Protein AF-A0A848ZFX8-F1 (afdb_monomer_lite)

Foldseek 3Di:
DQDAVVVLVVVLVCLQVVLEQADDDDQDFADCPDPCVVVCVVQVWDDGGQQIDGPHGHSVRVVVSLVCSLVSRLRHFYPSHPCPPVVVVVVVVVVDDPVLVSVLRNLVSQLVVQCVVQNPDPPDDPSNVVSVVVNVVSDD

Sequence (140 aa):
PGETEETFSQTVSLINESGLPYYIPYLFTYSKRALVHEDREKFGLVGTGHTWKQNTMDAVEASRLMTKMIHIIPQSYSDGMSHIEEIYNLLLGKGYDHGEILKLFRRKRELQLAVEELGSERPYHPKVKEILVKMASLIK

Radius of gyration: 18.49 Å; chains: 1; bounding box: 50×34×47 Å

Structure (mmCIF, N/CA/C/O backbone):
data_AF-A0A848ZFX8-F1
#
_entry.id   AF-A0A848ZFX8-F1
#
loop_
_atom_site.group_PDB
_atom_site.id
_atom_site.type_symbol
_atom_site.label_atom_id
_atom_site.label_alt_id
_atom_site.label_comp_id
_atom_site.label_asym_id
_atom_site.label_entity_id
_atom_site.label_seq_id
_atom_site.pdbx_PDB_ins_code
_atom_site.Cartn_x
_atom_site.Cartn_y
_atom_site.Cartn_z
_atom_site.occupancy
_atom_site.B_iso_or_equiv
_atom_site.auth_seq_id
_atom_site.auth_comp_id
_atom_site.auth_asym_id
_atom_site.auth_atom_id
_atom_site.pdbx_PDB_model_num
ATOM 1 N N . PRO A 1 1 ? -15.411 -2.725 13.404 1.00 76.56 1 PRO A N 1
ATOM 2 C CA . PRO A 1 1 ? -14.997 -2.323 14.766 1.00 76.56 1 PRO A CA 1
ATOM 3 C C . PRO A 1 1 ? -14.253 -3.455 15.465 1.00 76.56 1 PRO A C 1
ATOM 5 O O . PRO A 1 1 ? -14.577 -4.603 15.188 1.00 76.56 1 PRO A O 1
ATOM 8 N N . GLY A 1 2 ? -13.291 -3.143 16.330 1.00 83.25 2 GLY A N 1
ATOM 9 C CA . GLY A 1 2 ? -12.458 -4.128 17.025 1.00 83.25 2 GLY A CA 1
ATOM 10 C C . GLY A 1 2 ? -11.062 -4.343 16.434 1.00 83.25 2 GLY A C 1
ATOM 11 O O . GLY A 1 2 ? -10.338 -5.175 16.958 1.00 83.25 2 GLY A O 1
ATOM 12 N N . GLU A 1 3 ? -10.674 -3.603 15.389 1.00 86.56 3 GLU A N 1
ATOM 13 C CA . GLU A 1 3 ? -9.307 -3.622 14.837 1.00 86.56 3 GLU A CA 1
ATOM 14 C C . GLU A 1 3 ? -8.263 -3.335 15.929 1.00 86.56 3 GLU A C 1
ATOM 16 O O . GLU A 1 3 ? -8.443 -2.399 16.717 1.00 86.56 3 GLU A O 1
ATOM 21 N N . THR A 1 4 ? -7.187 -4.119 15.960 1.00 92.06 4 THR A N 1
ATOM 22 C CA . THR A 1 4 ? -6.030 -3.995 16.857 1.00 92.06 4 THR A CA 1
ATOM 23 C C . THR A 1 4 ? -4.725 -4.032 16.046 1.00 92.06 4 THR A C 1
ATOM 25 O O . THR A 1 4 ? -4.725 -4.330 14.853 1.00 92.06 4 THR A O 1
ATOM 28 N N . GLU A 1 5 ? -3.577 -3.766 16.680 1.00 92.56 5 GLU A N 1
ATOM 29 C CA . GLU A 1 5 ? -2.267 -4.014 16.044 1.00 92.56 5 GLU A CA 1
ATOM 30 C C . GLU A 1 5 ? -2.065 -5.497 15.672 1.00 92.56 5 GLU A C 1
ATOM 32 O O . GLU A 1 5 ? -1.386 -5.809 14.690 1.00 92.56 5 GLU A O 1
ATOM 37 N N . GLU A 1 6 ? -2.672 -6.417 16.427 1.00 95.19 6 GLU A N 1
ATOM 38 C CA . GLU A 1 6 ? -2.613 -7.852 16.147 1.00 95.19 6 GLU A CA 1
ATOM 39 C C . GLU A 1 6 ? -3.378 -8.199 14.864 1.00 95.19 6 GLU A C 1
ATOM 41 O O . GLU A 1 6 ? -2.816 -8.843 13.979 1.00 95.19 6 GLU A O 1
ATOM 46 N N . THR A 1 7 ? -4.620 -7.726 14.706 1.00 93.38 7 THR A N 1
ATOM 47 C CA . THR A 1 7 ? -5.415 -7.982 13.489 1.00 93.38 7 THR A CA 1
ATOM 48 C C . THR A 1 7 ? -4.812 -7.296 12.260 1.00 93.38 7 THR A C 1
ATOM 50 O O . THR A 1 7 ? -4.801 -7.868 11.165 1.00 93.38 7 THR A O 1
ATOM 53 N N . PHE A 1 8 ? -4.193 -6.126 12.445 1.00 94.25 8 PHE A N 1
ATOM 54 C CA . PHE A 1 8 ? -3.387 -5.491 11.406 1.00 94.25 8 PHE A CA 1
ATOM 55 C C . PHE A 1 8 ? -2.209 -6.387 10.984 1.00 94.25 8 PHE A C 1
ATOM 57 O O . PHE A 1 8 ? -1.982 -6.609 9.793 1.00 94.25 8 PHE A O 1
ATOM 64 N N . SER A 1 9 ? -1.487 -6.964 11.948 1.00 95.62 9 SER A N 1
ATOM 65 C CA . SER A 1 9 ? -0.355 -7.864 11.681 1.00 95.62 9 SER A CA 1
ATOM 66 C C . SER A 1 9 ? -0.791 -9.165 10.995 1.00 95.62 9 SER A C 1
ATOM 68 O O . SER A 1 9 ? -0.095 -9.659 10.104 1.00 95.62 9 SER A O 1
ATOM 70 N N . GLN A 1 10 ? -1.966 -9.695 11.342 1.00 96.06 10 GLN A N 1
ATOM 71 C CA . GLN A 1 10 ? -2.579 -10.831 10.646 1.00 96.06 10 GLN A CA 1
ATOM 72 C C . GLN A 1 10 ? -2.886 -10.487 9.181 1.00 96.06 10 GLN A C 1
ATOM 74 O O . GLN A 1 10 ? -2.589 -11.279 8.291 1.00 96.06 10 GLN A O 1
ATOM 79 N N . THR A 1 11 ? -3.396 -9.281 8.909 1.00 94.75 11 THR A N 1
ATOM 80 C CA . THR A 1 11 ? -3.649 -8.801 7.539 1.00 94.75 11 THR A CA 1
ATOM 81 C C . THR A 1 11 ? -2.355 -8.692 6.728 1.00 94.75 11 THR A C 1
ATOM 83 O O . THR A 1 11 ? -2.297 -9.133 5.582 1.00 94.75 11 THR A O 1
ATOM 86 N N . VAL A 1 12 ? -1.289 -8.149 7.320 1.00 96.12 12 VAL A N 1
ATOM 87 C CA . VAL A 1 12 ? 0.040 -8.087 6.685 1.00 96.12 12 VAL A CA 1
ATOM 88 C C . VAL A 1 12 ? 0.566 -9.489 6.370 1.00 96.12 12 VAL A C 1
ATOM 90 O O . VAL A 1 12 ? 1.088 -9.716 5.277 1.00 96.12 12 VAL A O 1
ATOM 93 N N . SER A 1 13 ? 0.404 -10.428 7.305 1.00 97.38 13 SER A N 1
ATOM 94 C CA . SER A 1 13 ? 0.827 -11.823 7.130 1.00 97.38 13 SER A CA 1
ATOM 95 C C . SER A 1 13 ? 0.061 -12.483 5.986 1.00 97.38 13 SER A C 1
ATOM 97 O O . SER A 1 13 ? 0.686 -13.014 5.075 1.00 97.38 13 SER A O 1
ATOM 99 N N . LEU A 1 14 ? -1.266 -12.322 5.946 1.00 96.56 14 LEU A N 1
ATOM 100 C CA . LEU A 1 14 ? -2.113 -12.813 4.858 1.00 96.56 14 LEU A CA 1
ATOM 101 C C . LEU A 1 14 ? -1.651 -12.299 3.489 1.00 96.56 14 LEU A C 1
ATOM 103 O O . LEU A 1 14 ? -1.561 -13.074 2.539 1.00 96.56 14 LEU A O 1
ATOM 107 N N . ILE A 1 15 ? -1.343 -11.004 3.371 1.00 96.19 15 ILE A N 1
ATOM 108 C CA . ILE A 1 15 ? -0.880 -10.429 2.101 1.00 96.19 15 ILE A CA 1
ATOM 109 C C . ILE A 1 15 ? 0.451 -11.063 1.686 1.00 96.19 15 ILE A C 1
ATOM 111 O O . ILE A 1 15 ? 0.575 -11.525 0.551 1.00 96.19 15 ILE A O 1
ATOM 115 N N . ASN A 1 16 ? 1.419 -11.139 2.601 1.00 96.44 16 ASN A N 1
ATOM 116 C CA . ASN A 1 16 ? 2.730 -11.726 2.323 1.00 96.44 16 ASN A CA 1
ATOM 117 C C . ASN A 1 16 ? 2.644 -13.219 1.960 1.00 96.44 16 ASN A C 1
ATOM 119 O O . ASN A 1 16 ? 3.333 -13.666 1.044 1.00 96.44 16 ASN A O 1
ATOM 123 N N . GLU A 1 17 ? 1.791 -13.981 2.643 1.00 97.69 17 GLU A N 1
ATOM 124 C CA . GLU A 1 17 ? 1.593 -15.416 2.411 1.00 97.69 17 GLU A CA 1
ATOM 125 C C . GLU A 1 17 ? 0.807 -15.706 1.127 1.00 97.69 17 GLU A C 1
ATOM 127 O O . GLU A 1 17 ? 1.018 -16.744 0.502 1.00 97.69 17 GLU A O 1
ATOM 132 N N . SER A 1 18 ? -0.067 -14.789 0.695 1.00 96.69 18 SER A N 1
ATOM 133 C CA . SER A 1 18 ? -0.906 -14.983 -0.495 1.00 96.69 18 SER A CA 1
ATOM 134 C C . SER A 1 18 ? -0.113 -15.127 -1.798 1.00 96.69 18 SER A C 1
ATOM 136 O O . SER A 1 18 ? -0.613 -15.705 -2.763 1.00 96.69 18 SER A O 1
ATOM 138 N N . GLY A 1 19 ? 1.093 -14.552 -1.864 1.00 93.00 19 GLY A N 1
ATOM 139 C CA . GLY A 1 19 ? 1.884 -14.464 -3.094 1.00 93.00 19 GLY A CA 1
ATOM 140 C C . GLY A 1 19 ? 1.252 -13.596 -4.191 1.00 93.00 19 GLY A C 1
ATOM 141 O O . GLY A 1 19 ? 1.752 -13.579 -5.317 1.00 93.00 19 GLY A O 1
ATOM 142 N N . LEU A 1 20 ? 0.165 -12.872 -3.894 1.00 93.75 20 LEU A N 1
ATOM 143 C CA . LEU A 1 20 ? -0.486 -11.995 -4.859 1.00 93.75 20 LEU A CA 1
ATOM 144 C C . LEU A 1 20 ? 0.396 -10.769 -5.143 1.00 93.75 20 LEU A C 1
ATOM 146 O O . LEU A 1 20 ? 0.929 -10.158 -4.215 1.00 93.75 20 LEU A O 1
ATOM 150 N N . PRO A 1 21 ? 0.531 -10.354 -6.414 1.00 93.06 21 PRO A N 1
ATOM 151 C CA . PRO A 1 21 ? 1.407 -9.244 -6.786 1.00 93.06 21 PRO A CA 1
ATOM 152 C C . PRO A 1 21 ? 0.876 -7.885 -6.326 1.00 93.06 21 PRO A C 1
ATOM 154 O O . PRO A 1 21 ? 1.649 -6.935 -6.219 1.00 93.06 21 PRO A O 1
ATOM 157 N N . TYR A 1 22 ? -0.426 -7.776 -6.056 1.00 93.19 22 TYR A N 1
ATOM 158 C CA . TYR A 1 22 ? -1.097 -6.512 -5.783 1.00 93.19 22 TYR A CA 1
ATOM 159 C C . TYR A 1 22 ? -2.036 -6.612 -4.584 1.00 93.19 22 TYR A C 1
ATOM 161 O O . TYR A 1 22 ? -2.651 -7.653 -4.362 1.00 93.19 22 TYR A O 1
ATOM 169 N N . TYR A 1 23 ? -2.166 -5.517 -3.835 1.00 92.25 23 TYR A N 1
ATOM 170 C CA . TYR A 1 23 ? -3.131 -5.392 -2.742 1.00 92.25 23 TYR A CA 1
ATOM 171 C C . TYR A 1 23 ? -3.686 -3.965 -2.649 1.00 92.25 23 TYR A C 1
ATOM 173 O O . TYR A 1 23 ? -3.019 -2.992 -3.014 1.00 92.25 23 TYR A O 1
ATOM 181 N N . ILE A 1 24 ? -4.905 -3.844 -2.118 1.00 90.12 24 ILE A N 1
ATOM 182 C CA . ILE A 1 24 ? -5.560 -2.565 -1.830 1.00 90.12 24 ILE A CA 1
ATOM 183 C C . ILE A 1 24 ? -5.968 -2.574 -0.357 1.00 90.12 24 ILE A C 1
ATOM 185 O O . ILE A 1 24 ? -6.877 -3.321 0.014 1.00 90.12 24 ILE A O 1
ATOM 189 N N . PRO A 1 25 ? -5.306 -1.793 0.508 1.00 87.75 25 PRO A N 1
ATOM 190 C CA . PRO A 1 25 ? -5.751 -1.660 1.881 1.00 87.75 25 PRO A CA 1
ATOM 191 C C . PRO A 1 25 ? -6.905 -0.651 1.946 1.00 87.75 25 PRO A C 1
ATOM 193 O O . PRO A 1 25 ? -6.778 0.485 1.489 1.00 87.75 25 PRO A O 1
ATOM 196 N N . TYR A 1 26 ? -8.027 -1.045 2.545 1.00 86.81 26 TYR A N 1
ATOM 197 C CA . TYR A 1 26 ? -9.148 -0.141 2.796 1.00 86.81 26 TYR A CA 1
ATOM 198 C C . TYR A 1 26 ? -9.139 0.303 4.251 1.00 86.81 26 TYR A C 1
ATOM 200 O O . TYR A 1 26 ? -9.363 -0.500 5.158 1.00 86.81 26 TYR A O 1
ATOM 208 N N . LEU A 1 27 ? -8.926 1.601 4.474 1.00 86.81 27 LEU A N 1
ATOM 209 C CA . LEU A 1 27 ? -9.146 2.176 5.791 1.00 86.81 27 LEU A CA 1
ATOM 210 C C . LEU A 1 27 ? -10.643 2.124 6.095 1.00 86.81 27 LEU A C 1
ATOM 212 O O . LEU A 1 27 ? -11.467 2.597 5.308 1.00 86.81 27 LEU A O 1
ATOM 216 N N . PHE A 1 28 ? -10.994 1.568 7.253 1.00 86.75 28 PHE A N 1
ATOM 217 C CA . PHE A 1 28 ? -12.371 1.595 7.722 1.00 86.75 28 PHE A CA 1
ATOM 218 C C . PHE A 1 28 ? -12.886 3.041 7.744 1.00 86.75 28 PHE A C 1
ATOM 220 O O . PHE A 1 28 ? -12.196 3.962 8.176 1.00 86.75 28 PHE A O 1
ATOM 227 N N . THR A 1 29 ? -14.107 3.250 7.274 1.00 86.56 29 THR A N 1
ATOM 228 C CA . THR A 1 29 ? -14.809 4.532 7.333 1.00 86.56 29 THR A CA 1
ATOM 229 C C . THR A 1 29 ? -16.256 4.234 7.680 1.00 86.56 29 THR A C 1
ATOM 231 O O . THR A 1 29 ? -16.811 3.232 7.222 1.00 86.56 29 THR A O 1
ATOM 234 N N . TYR A 1 30 ? -16.876 5.049 8.531 1.00 86.75 30 TYR A N 1
ATOM 235 C CA . TYR A 1 30 ? -18.237 4.766 8.989 1.00 86.75 30 TYR A CA 1
ATOM 236 C C . TYR A 1 30 ? -19.114 6.008 8.995 1.00 86.75 30 TYR A C 1
ATOM 238 O O . TYR A 1 30 ? -18.667 7.106 9.300 1.00 86.75 30 TYR A O 1
ATOM 246 N N . SER A 1 31 ? -20.400 5.851 8.701 1.00 90.75 31 SER A N 1
ATOM 247 C CA . SER A 1 31 ? -21.370 6.945 8.782 1.00 90.75 31 SER A CA 1
ATOM 248 C C . SER A 1 31 ? -22.438 6.647 9.826 1.00 90.75 31 SER A C 1
ATOM 250 O O . SER A 1 31 ? -22.635 5.495 10.210 1.00 90.75 31 SER A O 1
ATOM 252 N N . LYS A 1 32 ? -23.200 7.673 10.227 1.00 92.25 32 LYS A N 1
ATOM 253 C CA . LYS A 1 32 ? -24.354 7.497 11.127 1.00 92.25 32 LYS A CA 1
ATOM 254 C C . LYS A 1 32 ? -25.474 6.629 10.537 1.00 92.25 32 LYS A C 1
ATOM 256 O O . LYS A 1 32 ? -26.381 6.247 11.261 1.00 92.25 32 LYS A O 1
ATOM 261 N N . ARG A 1 33 ? -25.434 6.352 9.228 1.00 92.19 33 ARG A N 1
ATOM 262 C CA . ARG A 1 33 ? -26.404 5.495 8.529 1.00 92.19 33 ARG A CA 1
ATOM 263 C C . ARG A 1 33 ? -25.971 4.030 8.467 1.00 92.19 33 ARG A C 1
ATOM 265 O O . ARG A 1 33 ? -26.739 3.200 8.001 1.00 92.19 33 ARG A O 1
ATOM 272 N N . ALA A 1 34 ? -24.738 3.715 8.861 1.00 90.62 34 ALA A N 1
ATOM 273 C CA . ALA A 1 34 ? -24.278 2.336 8.901 1.00 90.62 34 ALA A CA 1
ATOM 274 C C . ALA A 1 34 ? -24.952 1.604 10.069 1.00 90.62 34 ALA A C 1
ATOM 276 O O . ALA A 1 34 ? -25.055 2.174 11.151 1.00 90.62 34 ALA A O 1
ATOM 277 N N . LEU A 1 35 ? -25.332 0.336 9.875 1.00 91.12 35 LEU A N 1
ATOM 278 C CA . LEU A 1 35 ? -25.975 -0.489 10.914 1.00 91.12 35 LEU A CA 1
ATOM 279 C C . LEU A 1 35 ? -25.178 -0.502 12.224 1.00 91.12 35 LEU A C 1
ATOM 281 O O . LEU A 1 35 ? -25.726 -0.396 13.312 1.00 91.12 35 LEU A O 1
ATOM 285 N N . VAL A 1 36 ? -23.849 -0.513 12.115 1.00 89.94 36 VAL A N 1
ATOM 286 C CA . VAL A 1 36 ? -22.938 -0.494 13.266 1.00 89.94 36 VAL A CA 1
ATOM 287 C C . VAL A 1 36 ? -23.047 0.767 14.139 1.00 89.94 36 VAL A C 1
ATOM 289 O O . VAL A 1 36 ? -22.540 0.789 15.257 1.00 89.94 36 VAL A O 1
ATOM 292 N N . HIS A 1 37 ? -23.700 1.827 13.651 1.00 93.88 37 HIS A N 1
ATOM 293 C CA . HIS A 1 37 ? -23.959 3.039 14.422 1.00 93.88 37 HIS A CA 1
ATOM 294 C C . HIS A 1 37 ? -25.035 2.846 15.503 1.00 93.88 37 HIS A C 1
ATOM 296 O O . HIS A 1 37 ? -25.011 3.555 16.515 1.00 93.88 37 HIS A O 1
ATOM 302 N N . GLU A 1 38 ? -25.956 1.896 15.313 1.00 93.69 38 GLU A N 1
ATOM 303 C CA . GLU A 1 38 ? -26.965 1.532 16.318 1.00 93.69 38 GLU A CA 1
ATOM 304 C C . GLU A 1 38 ? -26.282 0.969 17.572 1.00 93.69 38 GLU A C 1
ATOM 306 O O . GLU A 1 38 ? -26.596 1.373 18.688 1.00 93.69 38 GLU A O 1
ATOM 311 N N . ASP A 1 39 ? -25.228 0.176 17.369 1.00 92.81 39 ASP A N 1
ATOM 312 C CA . ASP A 1 39 ? -24.398 -0.416 18.420 1.00 92.81 39 ASP A CA 1
ATOM 313 C C . ASP A 1 39 ? -23.175 0.442 18.802 1.00 92.81 39 ASP A C 1
ATOM 315 O O . ASP A 1 39 ? -22.222 -0.051 19.411 1.00 92.81 39 ASP A O 1
ATOM 319 N N . ARG A 1 40 ? -23.141 1.735 18.447 1.00 93.12 40 ARG A N 1
ATOM 320 C CA . ARG A 1 40 ? -21.928 2.561 18.626 1.00 93.12 40 ARG A CA 1
ATOM 321 C C . ARG A 1 40 ? -21.420 2.582 20.070 1.00 93.12 40 ARG A C 1
ATOM 323 O O . ARG A 1 40 ? -20.216 2.545 20.286 1.00 93.12 40 ARG A O 1
ATOM 330 N N . GLU A 1 41 ? -22.320 2.603 21.051 1.00 93.31 41 GLU A N 1
ATOM 331 C CA . GLU A 1 41 ? -21.966 2.671 22.474 1.00 93.31 41 GLU A CA 1
ATOM 332 C C . GLU A 1 41 ? -21.283 1.381 22.933 1.00 93.31 41 GLU A C 1
ATOM 334 O O . GLU A 1 41 ? -20.254 1.436 23.602 1.00 93.31 41 GLU A O 1
ATOM 339 N N . LYS A 1 42 ? -21.769 0.224 22.464 1.00 92.56 42 LYS A N 1
ATOM 340 C CA . LYS A 1 42 ? -21.160 -1.091 22.709 1.00 92.56 42 LYS A CA 1
ATOM 341 C C . LYS A 1 42 ? -19.713 -1.154 22.216 1.00 92.56 42 LYS A C 1
ATOM 343 O O . LYS A 1 42 ? -18.863 -1.753 22.870 1.00 92.56 42 LYS A O 1
ATOM 348 N N . PHE A 1 43 ? -19.428 -0.544 21.068 1.00 90.19 43 PHE A N 1
ATOM 349 C CA . PHE A 1 43 ? -18.095 -0.551 20.456 1.00 90.19 43 PHE A CA 1
ATOM 350 C C . PHE A 1 43 ? -17.232 0.671 20.820 1.00 90.19 43 PHE A C 1
ATOM 352 O O . PHE A 1 43 ? -16.090 0.771 20.363 1.00 90.19 43 PHE A O 1
ATOM 359 N N . GLY A 1 44 ? -17.759 1.604 21.621 1.00 92.88 44 GLY A N 1
ATOM 360 C CA . GLY A 1 44 ? -17.099 2.879 21.924 1.00 92.88 44 GLY A CA 1
ATOM 361 C C . GLY A 1 44 ? -16.870 3.756 20.690 1.00 92.88 44 GLY A C 1
ATOM 362 O O . GLY A 1 44 ? -15.918 4.533 20.651 1.00 92.88 44 GLY A O 1
ATOM 363 N N . LEU A 1 45 ? -17.702 3.600 19.658 1.00 93.12 45 LEU A N 1
ATOM 364 C CA . LEU A 1 45 ? -17.575 4.311 18.392 1.00 93.12 45 LEU A CA 1
ATOM 365 C C . LEU A 1 45 ? -17.982 5.779 18.540 1.00 93.12 45 LEU A C 1
ATOM 367 O O . LEU A 1 45 ? -19.141 6.103 18.808 1.00 93.12 45 LEU A O 1
ATOM 371 N N . VAL A 1 46 ? -17.025 6.667 18.284 1.00 92.81 46 VAL A N 1
ATOM 372 C CA . VAL A 1 46 ? -17.208 8.125 18.220 1.00 92.81 46 VAL A CA 1
ATOM 373 C C . VAL A 1 46 ? -16.641 8.678 16.907 1.00 92.81 46 VAL A C 1
ATOM 375 O O . VAL A 1 46 ? -15.940 7.966 16.185 1.00 92.81 46 VAL A O 1
ATOM 378 N N . GLY A 1 47 ? -16.984 9.918 16.544 1.00 91.81 47 GLY A N 1
ATOM 379 C CA . GLY A 1 47 ? -16.623 10.508 15.243 1.00 91.81 47 GLY A CA 1
ATOM 380 C C . GLY A 1 47 ? -17.499 10.018 14.083 1.00 91.81 47 GLY A C 1
ATOM 381 O O . GLY A 1 47 ? -18.573 9.488 14.312 1.00 91.81 47 GLY A O 1
ATOM 382 N N . THR A 1 48 ? -17.098 10.255 12.833 1.00 90.06 48 THR A N 1
ATOM 383 C CA . THR A 1 48 ? -17.665 9.625 11.616 1.00 90.06 48 THR A CA 1
ATOM 384 C C . THR A 1 48 ? -16.684 9.803 10.454 1.00 90.06 48 THR A C 1
ATOM 386 O O . THR A 1 48 ? -15.712 10.543 10.559 1.00 90.06 48 THR A O 1
ATOM 389 N N . GLY A 1 49 ? -16.933 9.160 9.320 1.00 88.31 49 GLY A N 1
ATOM 390 C CA . GLY A 1 49 ? -16.060 9.192 8.157 1.00 88.31 49 GLY A CA 1
ATOM 391 C C . GLY A 1 49 ? -14.684 8.665 8.535 1.00 88.31 49 GLY A C 1
ATOM 392 O O . GLY A 1 49 ? -14.581 7.597 9.130 1.00 88.31 49 GLY A O 1
ATOM 393 N N . HIS A 1 50 ? -13.652 9.459 8.252 1.00 87.88 50 HIS A N 1
ATOM 394 C CA . HIS A 1 50 ? -12.2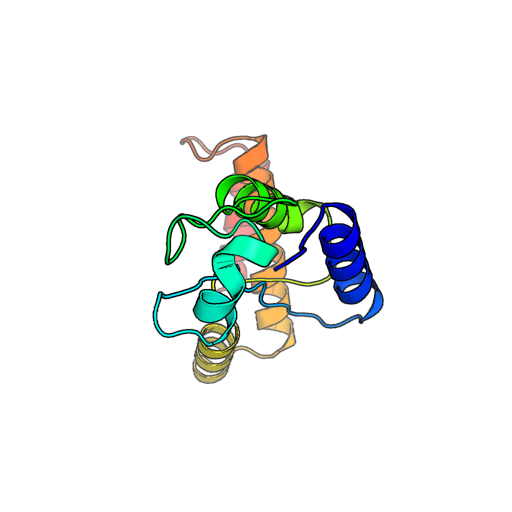51 9.162 8.565 1.00 87.88 50 HIS A CA 1
ATOM 395 C C . HIS A 1 50 ? -11.796 9.685 9.937 1.00 87.88 50 HIS A C 1
ATOM 397 O O . HIS A 1 50 ? -10.613 9.626 10.245 1.00 87.88 50 HIS A O 1
ATOM 403 N N . THR A 1 51 ? -12.699 10.221 10.763 1.00 92.25 51 THR A N 1
ATOM 404 C CA . THR A 1 51 ? -12.366 10.743 12.104 1.00 92.25 51 THR A CA 1
ATOM 405 C C . THR A 1 51 ? -12.858 9.823 13.218 1.00 92.25 51 THR A C 1
ATOM 407 O O . THR A 1 51 ? -13.126 10.259 14.337 1.00 92.25 51 THR A O 1
ATOM 410 N N . TRP A 1 52 ? -13.033 8.540 12.902 1.00 92.56 52 TRP A N 1
ATOM 411 C CA . TRP A 1 52 ? -13.543 7.562 13.846 1.00 92.56 52 TRP A CA 1
ATOM 412 C C . TRP A 1 52 ? -12.540 7.223 14.943 1.00 92.56 52 TRP A C 1
ATOM 414 O O . TRP A 1 52 ? -11.327 7.199 14.737 1.00 92.56 52 TRP A O 1
ATOM 424 N N . LYS A 1 53 ? -13.087 6.879 16.104 1.00 92.88 53 LYS A N 1
ATOM 425 C CA . LYS A 1 53 ? -12.375 6.226 17.199 1.00 92.88 53 LYS A CA 1
ATOM 426 C C . LYS A 1 53 ? -13.270 5.150 17.792 1.00 92.88 53 LYS A C 1
ATOM 428 O O . LYS A 1 53 ? -14.486 5.313 17.811 1.00 92.88 53 LYS A O 1
ATOM 433 N N . GLN A 1 54 ? -12.660 4.067 18.248 1.00 92.31 54 GLN A N 1
ATOM 434 C CA . GLN A 1 54 ? -13.295 2.979 18.987 1.00 92.31 54 GLN A CA 1
ATOM 435 C C . GLN A 1 54 ? -12.412 2.590 20.177 1.00 92.31 54 GLN A C 1
ATOM 437 O O . GLN A 1 54 ? -11.347 3.170 20.387 1.00 92.31 54 GLN A O 1
ATOM 442 N N . ASN A 1 55 ? -12.836 1.584 20.939 1.00 91.38 55 ASN A N 1
ATOM 443 C CA . ASN A 1 55 ? -12.105 1.135 22.127 1.00 91.38 55 ASN A CA 1
ATOM 444 C C . ASN A 1 55 ? -10.700 0.585 21.830 1.00 91.38 55 ASN A C 1
ATOM 446 O O . ASN A 1 55 ? -9.816 0.702 22.672 1.00 91.38 55 ASN A O 1
ATOM 450 N N . THR A 1 56 ? -10.495 -0.027 20.663 1.00 92.00 56 THR A N 1
ATOM 451 C CA . THR A 1 56 ? -9.267 -0.775 20.347 1.00 92.00 56 THR A CA 1
ATOM 452 C C . THR A 1 56 ? -8.261 -0.005 19.495 1.00 92.00 56 THR A C 1
ATOM 454 O O . THR A 1 56 ? -7.071 -0.294 19.550 1.00 92.00 56 THR A O 1
ATOM 457 N N . MET A 1 57 ? -8.724 0.957 18.695 1.00 93.62 57 MET A N 1
ATOM 458 C CA . MET A 1 57 ? -7.908 1.727 17.752 1.00 93.62 57 MET A CA 1
ATOM 459 C C . MET A 1 57 ? -8.660 2.999 17.340 1.00 93.62 57 MET A C 1
ATOM 461 O O . MET A 1 57 ? -9.874 3.104 17.529 1.00 93.62 57 MET A O 1
ATOM 465 N N . ASP A 1 58 ? -7.969 3.962 16.745 1.00 93.38 58 ASP A N 1
ATOM 466 C CA . ASP A 1 58 ? -8.589 5.096 16.064 1.00 93.38 58 ASP A CA 1
ATOM 467 C C . ASP A 1 58 ? -8.087 5.239 14.623 1.00 93.38 58 ASP A C 1
ATOM 469 O O . ASP A 1 58 ? -7.149 4.563 14.196 1.00 93.38 58 ASP A O 1
ATOM 473 N N . ALA A 1 59 ? -8.747 6.101 13.852 1.00 92.50 59 ALA A N 1
ATOM 474 C CA . ALA A 1 59 ? -8.429 6.301 12.445 1.00 92.50 59 ALA A CA 1
ATOM 475 C C . ALA A 1 59 ? -7.004 6.831 12.214 1.00 92.50 59 ALA A C 1
ATOM 477 O O . ALA A 1 59 ? -6.410 6.535 11.177 1.00 92.50 59 ALA A O 1
ATOM 478 N N . VAL A 1 60 ? -6.450 7.598 13.162 1.00 93.31 60 VAL A N 1
ATOM 479 C CA . VAL A 1 60 ? -5.086 8.138 13.061 1.00 93.31 60 VAL A CA 1
ATOM 480 C C . VAL A 1 60 ? -4.084 7.002 13.200 1.00 93.31 60 VAL A C 1
ATOM 482 O O . VAL A 1 60 ? -3.188 6.862 12.367 1.00 93.31 60 VAL A O 1
ATOM 485 N N . GLU A 1 61 ? -4.271 6.158 14.209 1.00 94.31 61 GLU A N 1
ATOM 486 C CA . GLU A 1 61 ? -3.423 5.001 14.449 1.00 94.31 61 GLU A CA 1
ATOM 487 C C . GLU A 1 61 ? -3.515 3.983 13.306 1.00 94.31 61 GLU A C 1
ATOM 489 O O . GLU A 1 61 ? -2.489 3.563 12.770 1.00 94.31 61 GLU A O 1
ATOM 494 N N . ALA A 1 62 ? -4.726 3.666 12.841 1.00 93.00 62 ALA A N 1
ATOM 495 C CA . ALA A 1 62 ? -4.931 2.789 11.690 1.00 93.00 62 ALA A CA 1
ATOM 496 C C . ALA A 1 62 ? -4.260 3.341 10.419 1.00 93.00 62 ALA A C 1
ATOM 498 O O . ALA A 1 62 ? -3.571 2.612 9.705 1.00 93.00 62 ALA A O 1
ATOM 499 N N . SER A 1 63 ? -4.392 4.647 10.158 1.00 92.06 63 SER A N 1
ATOM 500 C CA . SER A 1 63 ? -3.723 5.295 9.027 1.00 92.06 63 SER A CA 1
ATOM 501 C C . SER A 1 63 ? -2.200 5.224 9.152 1.00 92.06 63 SER A C 1
ATOM 503 O O . SER A 1 63 ? -1.523 4.978 8.156 1.00 92.06 63 SER A O 1
ATOM 505 N N . ARG A 1 64 ? -1.646 5.413 10.355 1.00 92.94 64 ARG A N 1
ATOM 506 C CA . ARG A 1 64 ? -0.204 5.301 10.623 1.00 92.94 64 ARG A CA 1
ATOM 507 C C . ARG A 1 64 ? 0.307 3.874 10.416 1.00 92.94 64 ARG A C 1
ATOM 509 O O . ARG A 1 64 ? 1.426 3.682 9.951 1.00 92.94 64 ARG A O 1
ATOM 516 N N . LEU A 1 65 ? -0.484 2.860 10.754 1.00 93.50 65 LEU A N 1
ATOM 517 C CA . LEU A 1 65 ? -0.145 1.469 10.455 1.00 93.50 65 LEU A CA 1
ATOM 518 C C . LEU A 1 65 ? -0.176 1.210 8.942 1.00 93.50 65 LEU A C 1
ATOM 520 O O . LEU A 1 65 ? 0.763 0.628 8.398 1.00 93.50 65 LEU A O 1
ATOM 524 N N . MET A 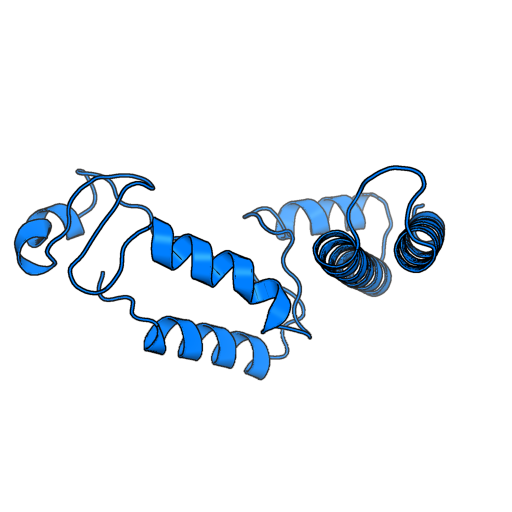1 66 ? -1.184 1.727 8.237 1.00 91.94 66 MET A N 1
ATOM 525 C CA . MET A 1 66 ? -1.275 1.615 6.779 1.00 91.94 66 MET A CA 1
ATOM 526 C C . MET A 1 66 ? -0.079 2.244 6.053 1.00 91.94 66 MET A C 1
ATOM 528 O O . MET A 1 66 ? 0.431 1.641 5.109 1.00 91.94 66 MET A O 1
ATOM 532 N N . THR A 1 67 ? 0.438 3.396 6.500 1.00 90.81 67 THR A N 1
ATOM 533 C CA . THR A 1 67 ? 1.642 3.989 5.880 1.00 90.81 67 THR A CA 1
ATOM 534 C C . THR A 1 67 ? 2.879 3.108 6.045 1.00 90.81 67 THR A C 1
ATOM 536 O O . THR A 1 67 ? 3.736 3.081 5.165 1.00 90.81 67 THR A O 1
ATOM 539 N N . LYS A 1 68 ? 2.958 2.310 7.116 1.00 92.44 68 LYS A N 1
ATOM 540 C CA . LYS A 1 68 ? 4.049 1.348 7.326 1.00 92.44 68 LYS A CA 1
ATOM 541 C C . LYS A 1 68 ? 3.948 0.104 6.451 1.00 92.44 68 LYS A C 1
ATOM 543 O O . LYS A 1 68 ? 4.957 -0.583 6.309 1.00 92.44 68 LYS A O 1
ATOM 548 N N . MET A 1 69 ? 2.791 -0.195 5.848 1.00 94.12 69 MET A N 1
ATOM 549 C CA . MET A 1 69 ? 2.606 -1.403 5.026 1.00 94.12 69 MET A CA 1
ATOM 550 C C . MET A 1 69 ? 3.631 -1.492 3.896 1.00 94.12 69 MET A C 1
ATOM 552 O O . MET A 1 69 ? 4.136 -2.577 3.615 1.00 94.12 69 MET A O 1
ATOM 556 N N . ILE A 1 70 ? 4.020 -0.351 3.313 1.00 93.25 70 ILE A N 1
ATOM 557 C CA . ILE A 1 70 ? 5.080 -0.331 2.305 1.00 93.25 70 ILE A CA 1
ATOM 558 C C . ILE A 1 70 ? 6.403 -0.864 2.856 1.00 93.25 70 ILE A C 1
ATOM 560 O O . ILE A 1 70 ? 7.152 -1.435 2.099 1.00 93.25 70 ILE A O 1
ATOM 564 N N . HIS A 1 71 ? 6.726 -0.786 4.139 1.00 94.12 71 HIS A N 1
ATOM 565 C CA . HIS A 1 71 ? 7.987 -1.340 4.647 1.00 94.12 71 HIS A CA 1
ATOM 566 C C . HIS A 1 71 ? 7.908 -2.844 4.925 1.00 94.12 71 HIS A C 1
ATOM 568 O O . HIS A 1 71 ? 8.891 -3.556 4.740 1.00 94.12 71 HIS A O 1
ATOM 574 N N . ILE A 1 72 ? 6.735 -3.331 5.330 1.00 95.69 72 ILE A N 1
ATOM 575 C CA . ILE A 1 72 ? 6.538 -4.692 5.858 1.00 95.69 72 ILE A CA 1
ATOM 576 C C . ILE A 1 72 ? 5.904 -5.670 4.853 1.00 95.69 72 ILE A C 1
ATOM 578 O O . ILE A 1 72 ? 5.847 -6.868 5.119 1.00 95.69 72 ILE A O 1
ATOM 582 N N . ILE A 1 73 ? 5.473 -5.184 3.683 1.00 95.69 73 ILE A N 1
ATOM 583 C CA . ILE A 1 73 ? 4.973 -5.995 2.561 1.00 95.69 73 ILE A CA 1
ATOM 584 C C . ILE A 1 73 ? 5.908 -5.799 1.358 1.00 95.69 73 ILE A C 1
ATOM 586 O O . ILE A 1 73 ? 5.697 -4.876 0.569 1.00 95.69 73 ILE A O 1
ATOM 590 N N . PRO A 1 74 ? 6.997 -6.581 1.223 1.00 93.69 74 PRO A N 1
ATOM 591 C CA . PRO A 1 74 ? 8.029 -6.329 0.215 1.00 93.69 74 PRO A CA 1
ATOM 592 C C . PRO A 1 74 ? 7.722 -6.854 -1.189 1.00 93.69 74 PRO A C 1
ATOM 594 O O . PRO A 1 74 ? 8.283 -6.328 -2.153 1.00 93.69 74 PRO A O 1
ATOM 597 N N . GLN A 1 75 ? 6.872 -7.879 -1.307 1.00 93.19 75 GLN A N 1
ATOM 598 C CA . GLN A 1 75 ? 6.653 -8.610 -2.565 1.00 93.19 75 GLN A CA 1
ATOM 599 C C . GLN A 1 75 ? 5.327 -8.289 -3.262 1.00 93.19 75 GLN A C 1
ATOM 601 O O . GLN A 1 75 ? 5.179 -8.593 -4.443 1.00 93.19 75 GLN A O 1
ATOM 606 N N . SER A 1 76 ? 4.395 -7.642 -2.564 1.00 94.56 76 SER A N 1
ATOM 607 C CA . SER A 1 76 ? 3.130 -7.180 -3.133 1.00 94.56 76 SER A CA 1
ATOM 608 C C . SER A 1 76 ? 3.132 -5.658 -3.220 1.00 94.56 76 SER A C 1
ATOM 610 O O . SER A 1 76 ? 3.748 -4.969 -2.401 1.00 94.56 76 SER A O 1
ATOM 612 N N . TYR A 1 77 ? 2.445 -5.118 -4.220 1.00 92.25 77 TYR A N 1
ATOM 613 C CA . TYR A 1 77 ? 2.465 -3.695 -4.524 1.00 92.25 77 TYR A CA 1
ATOM 614 C C . TYR A 1 77 ? 1.073 -3.083 -4.402 1.00 92.25 77 TYR A C 1
ATOM 616 O O . TYR A 1 77 ? 0.075 -3.646 -4.842 1.00 92.25 77 TYR A O 1
ATOM 624 N N . SER A 1 78 ? 1.029 -1.886 -3.837 1.00 87.81 78 SER A N 1
ATOM 625 C CA . SER A 1 78 ? -0.141 -1.019 -3.846 1.00 87.81 78 SER A CA 1
ATOM 626 C C . SER A 1 78 ? 0.237 0.287 -4.541 1.00 87.81 78 SER A C 1
ATOM 628 O O . SER A 1 78 ? 1.413 0.665 -4.576 1.00 87.81 78 SER A O 1
ATOM 630 N N . ASP A 1 79 ? -0.733 0.993 -5.113 1.00 77.50 79 ASP A N 1
ATOM 631 C CA . ASP A 1 79 ? -0.511 2.348 -5.612 1.00 77.50 79 ASP A CA 1
ATOM 632 C C . ASP A 1 79 ? -0.585 3.409 -4.496 1.00 77.50 79 ASP A C 1
ATOM 634 O O . ASP A 1 79 ? -0.276 4.572 -4.772 1.00 77.50 79 ASP A O 1
ATOM 638 N N . GLY A 1 80 ? -0.911 3.000 -3.262 1.00 68.56 80 GLY A N 1
ATOM 639 C CA . GLY A 1 80 ? -1.144 3.876 -2.112 1.00 68.56 80 GLY A CA 1
ATOM 640 C C . GLY A 1 80 ? -2.567 4.442 -2.054 1.00 68.56 80 GLY A C 1
ATOM 641 O O . GLY A 1 80 ? -2.855 5.254 -1.180 1.00 68.56 80 GLY A O 1
ATOM 642 N N . MET A 1 81 ? -3.442 4.033 -2.975 1.00 61.75 81 MET A N 1
ATOM 643 C CA . MET A 1 81 ? -4.835 4.451 -3.085 1.00 61.75 81 MET A CA 1
ATOM 644 C C . MET A 1 81 ? -5.729 3.245 -3.425 1.00 61.75 81 MET A C 1
ATOM 646 O O . MET A 1 81 ? -5.319 2.087 -3.375 1.00 61.75 81 MET A O 1
ATOM 650 N N . SER A 1 82 ? -6.985 3.529 -3.758 1.00 65.94 82 SER A N 1
ATOM 651 C CA . SER A 1 82 ? -7.991 2.542 -4.146 1.00 65.94 82 SER A CA 1
ATOM 652 C C . SER A 1 82 ? -8.061 2.310 -5.664 1.00 65.94 82 SER A C 1
ATOM 654 O O . SER A 1 82 ? -9.109 1.876 -6.127 1.00 65.94 82 SER A O 1
ATOM 656 N N . HIS A 1 83 ? -7.012 2.640 -6.438 1.00 80.00 83 HIS A N 1
ATOM 657 C CA . HIS A 1 83 ? -7.095 2.756 -7.908 1.00 80.00 83 HIS A CA 1
ATOM 658 C C . HIS A 1 83 ? -6.175 1.812 -8.694 1.00 80.00 83 HIS A C 1
ATOM 660 O O . HIS A 1 83 ? -5.891 2.028 -9.878 1.00 80.00 83 HIS A O 1
ATOM 666 N N . ILE A 1 84 ? -5.657 0.768 -8.045 1.00 84.69 84 ILE A N 1
ATOM 667 C CA . ILE A 1 84 ? -4.680 -0.119 -8.681 1.00 84.69 84 ILE A CA 1
ATOM 668 C C . ILE A 1 84 ? -5.237 -0.799 -9.936 1.00 84.69 84 ILE A C 1
ATOM 670 O O . ILE A 1 84 ? -4.499 -0.961 -10.904 1.00 84.69 84 ILE A O 1
ATOM 674 N N . GLU A 1 85 ? -6.525 -1.149 -9.944 1.00 87.06 85 GLU A N 1
ATOM 675 C CA . GLU A 1 85 ? -7.184 -1.811 -11.070 1.00 87.06 85 GLU A CA 1
ATOM 676 C C . GLU A 1 85 ? -7.318 -0.865 -12.268 1.00 87.06 85 GLU A C 1
ATOM 678 O O . GLU A 1 85 ? -6.979 -1.227 -13.395 1.00 87.06 85 GLU A O 1
ATOM 683 N N . GLU A 1 86 ? -7.737 0.378 -12.041 1.00 90.12 86 GLU A N 1
ATOM 684 C CA . GLU A 1 86 ? -7.875 1.386 -13.088 1.00 90.12 86 GLU A CA 1
ATOM 685 C C . GLU A 1 86 ? -6.517 1.764 -13.681 1.00 90.12 86 GLU A C 1
ATOM 687 O O . GLU A 1 86 ? -6.386 1.866 -14.903 1.00 90.12 86 GLU A O 1
ATOM 692 N N . ILE A 1 87 ? -5.487 1.921 -12.842 1.00 89.88 87 ILE A N 1
ATOM 693 C CA . ILE A 1 87 ? -4.113 2.160 -13.306 1.00 89.88 87 ILE A CA 1
ATOM 694 C C . ILE A 1 87 ? -3.627 0.975 -14.138 1.00 89.88 87 ILE A C 1
ATOM 696 O O . ILE A 1 87 ? -3.036 1.168 -15.201 1.00 89.88 87 ILE A O 1
ATOM 700 N N . TYR A 1 88 ? -3.880 -0.248 -13.676 1.00 91.62 88 TYR A N 1
ATOM 701 C CA . TYR A 1 88 ? -3.485 -1.457 -14.382 1.00 91.62 88 TYR A CA 1
ATOM 702 C C . TYR A 1 88 ? -4.143 -1.541 -15.764 1.00 91.62 88 TYR A C 1
ATOM 704 O O . TYR A 1 88 ? -3.450 -1.690 -16.770 1.00 91.62 88 TYR A O 1
ATOM 712 N N . ASN A 1 89 ? -5.461 -1.344 -15.832 1.00 92.81 89 ASN A N 1
ATOM 713 C CA . ASN A 1 89 ? -6.222 -1.340 -17.081 1.00 92.81 89 ASN A CA 1
ATOM 714 C C . ASN A 1 89 ? -5.774 -0.220 -18.031 1.00 92.81 89 ASN A C 1
ATOM 716 O O . ASN A 1 89 ? -5.652 -0.439 -19.238 1.00 92.81 89 ASN A O 1
ATOM 720 N N . LEU A 1 90 ? -5.460 0.966 -17.502 1.00 94.12 90 LEU A N 1
ATOM 721 C CA . LEU A 1 90 ? -4.914 2.072 -18.286 1.00 94.12 90 LEU A CA 1
ATOM 722 C C . LEU A 1 90 ? -3.557 1.716 -18.910 1.00 94.12 90 LEU A C 1
ATOM 724 O O . LEU A 1 90 ? -3.318 2.025 -20.078 1.00 94.12 90 LEU A O 1
ATOM 728 N N . LEU A 1 91 ? -2.661 1.087 -18.146 1.00 94.31 91 LEU A N 1
ATOM 729 C CA . LEU A 1 91 ? -1.3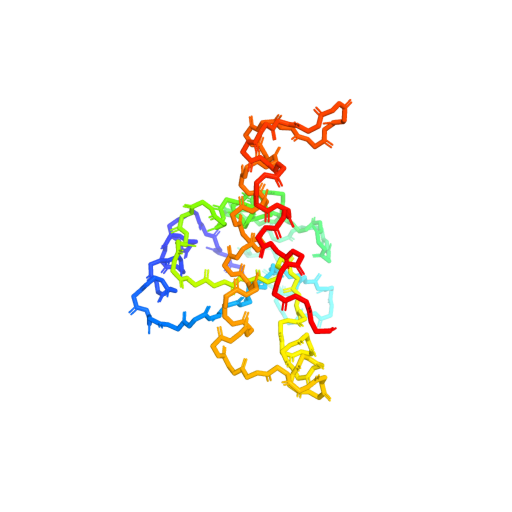45 0.678 -18.639 1.00 94.31 91 LEU A CA 1
ATOM 730 C C . LEU A 1 91 ? -1.465 -0.432 -19.689 1.00 94.31 91 LEU A C 1
ATOM 732 O O . LEU A 1 91 ? -0.816 -0.342 -20.730 1.00 94.31 91 LEU A O 1
ATOM 736 N N . LEU A 1 92 ? -2.356 -1.406 -19.488 1.00 95.88 92 LEU A N 1
ATOM 737 C CA . LEU A 1 92 ? -2.674 -2.398 -20.520 1.00 95.88 92 LEU A CA 1
ATOM 738 C C . LEU A 1 92 ? -3.168 -1.725 -21.810 1.00 95.88 92 LEU A C 1
ATOM 740 O O . LEU A 1 92 ? -2.661 -2.014 -22.891 1.00 95.88 92 LEU A O 1
ATOM 744 N N . GLY A 1 93 ? -4.095 -0.766 -21.704 1.00 96.75 93 GLY A N 1
ATOM 745 C CA . GLY A 1 93 ? -4.601 -0.002 -22.850 1.00 96.75 93 GLY A CA 1
ATOM 746 C C . GLY A 1 93 ? -3.537 0.850 -23.555 1.00 96.75 93 GLY A C 1
ATOM 747 O O . GLY A 1 93 ? -3.662 1.138 -24.743 1.00 96.75 93 GLY A O 1
ATOM 748 N N . LYS A 1 94 ? -2.457 1.217 -22.853 1.00 96.19 94 LYS A N 1
ATOM 749 C CA . LYS A 1 94 ? -1.269 1.886 -23.414 1.00 96.19 94 LYS A CA 1
ATOM 750 C C . LYS A 1 94 ? -0.256 0.911 -24.031 1.00 96.19 94 LYS A C 1
ATOM 752 O O . LYS A 1 94 ? 0.799 1.345 -24.488 1.00 96.19 94 LYS A O 1
ATOM 757 N N . GLY A 1 95 ? -0.562 -0.384 -24.050 1.00 97.06 95 GLY A N 1
ATOM 758 C CA . GLY A 1 95 ? 0.270 -1.419 -24.654 1.00 97.06 95 GLY A CA 1
ATOM 759 C C . GLY A 1 95 ? 1.380 -1.946 -23.748 1.00 97.06 95 GLY A C 1
ATOM 760 O O . GLY A 1 95 ? 2.318 -2.551 -24.262 1.00 97.06 95 GLY A O 1
ATOM 761 N N . TYR A 1 96 ? 1.324 -1.710 -22.435 1.00 97.50 96 TYR A N 1
ATOM 762 C CA . TYR A 1 96 ? 2.215 -2.376 -21.481 1.00 97.50 96 TYR A CA 1
ATOM 763 C C . TYR A 1 96 ? 1.756 -3.819 -21.257 1.00 97.50 96 TYR A C 1
ATOM 765 O O . TYR A 1 96 ? 0.557 -4.077 -21.176 1.00 97.50 96 TYR A O 1
ATOM 773 N N . ASP A 1 97 ? 2.693 -4.752 -21.118 1.00 96.25 97 ASP A N 1
ATOM 774 C CA . ASP A 1 97 ? 2.400 -6.112 -20.673 1.00 96.25 97 ASP A CA 1
ATOM 775 C C . ASP A 1 97 ? 2.400 -6.230 -19.136 1.00 96.25 97 ASP A C 1
ATOM 777 O O . ASP A 1 97 ? 2.850 -5.344 -18.404 1.00 96.25 97 ASP A O 1
ATOM 781 N N . HIS A 1 98 ? 1.897 -7.354 -18.624 1.00 94.44 98 HIS A N 1
ATOM 782 C CA . HIS A 1 98 ? 1.804 -7.620 -17.185 1.00 94.44 98 HIS A CA 1
ATOM 783 C C . HIS A 1 98 ? 3.156 -7.520 -16.453 1.00 94.44 98 HIS A C 1
ATOM 785 O O . HIS A 1 98 ? 3.229 -7.018 -15.329 1.00 94.44 98 HIS A O 1
ATOM 791 N N . GLY A 1 99 ? 4.242 -7.978 -17.081 1.00 95.12 99 GLY A N 1
ATOM 792 C CA . GLY A 1 99 ? 5.586 -7.943 -16.513 1.00 95.12 99 GLY A CA 1
ATOM 793 C C . GLY A 1 99 ? 6.188 -6.537 -16.508 1.00 95.12 99 GLY A C 1
ATOM 794 O O . GLY A 1 99 ? 6.889 -6.170 -15.563 1.00 95.12 99 GLY A O 1
ATOM 795 N N . GLU A 1 100 ? 5.906 -5.730 -17.527 1.00 95.38 100 GLU A N 1
ATOM 796 C CA . GLU A 1 100 ? 6.258 -4.310 -17.578 1.00 95.38 100 GLU A CA 1
ATOM 797 C C . GLU A 1 100 ? 5.521 -3.519 -16.495 1.00 95.38 100 GLU A C 1
ATOM 799 O O . GLU A 1 100 ? 6.151 -2.746 -15.769 1.00 95.38 100 GLU A O 1
ATOM 804 N N . ILE A 1 101 ? 4.221 -3.769 -16.310 1.00 94.88 101 ILE A N 1
ATOM 805 C CA . ILE A 1 101 ? 3.433 -3.141 -15.244 1.00 94.88 101 ILE A CA 1
ATOM 806 C C . ILE A 1 101 ? 4.004 -3.518 -13.874 1.00 94.88 101 ILE A C 1
ATOM 808 O O . ILE A 1 101 ? 4.274 -2.641 -13.052 1.00 94.88 101 ILE A O 1
ATOM 812 N N . LEU A 1 102 ? 4.287 -4.799 -13.629 1.00 94.12 102 LEU A N 1
ATOM 813 C CA . LEU A 1 102 ? 4.907 -5.240 -12.379 1.00 94.12 102 LEU A CA 1
ATOM 814 C C . LEU A 1 102 ? 6.256 -4.546 -12.120 1.00 94.12 102 LEU A C 1
ATOM 816 O O . LEU A 1 102 ? 6.513 -4.075 -11.009 1.00 94.12 102 LEU A O 1
ATOM 820 N N . LYS A 1 103 ? 7.106 -4.420 -13.149 1.00 94.94 103 LYS A N 1
ATOM 821 C CA . LYS A 1 103 ? 8.374 -3.679 -13.055 1.00 94.94 103 LYS A CA 1
ATOM 822 C C . LYS A 1 103 ? 8.144 -2.211 -12.690 1.00 94.94 103 LYS A C 1
ATOM 824 O O . LYS A 1 103 ? 8.884 -1.693 -11.855 1.00 94.94 103 LYS A O 1
ATOM 829 N N . LEU A 1 104 ? 7.135 -1.552 -13.262 1.00 93.88 104 LEU A N 1
ATOM 830 C CA . LEU A 1 104 ? 6.790 -0.166 -12.926 1.00 93.88 104 LEU A CA 1
ATOM 831 C C . LEU A 1 104 ? 6.378 -0.018 -11.458 1.00 93.88 104 LEU A C 1
ATOM 833 O O . LEU A 1 104 ? 6.922 0.842 -10.766 1.00 93.88 104 LEU A O 1
ATOM 837 N N . PHE A 1 105 ? 5.483 -0.873 -10.956 1.00 93.25 105 PHE A N 1
ATOM 838 C CA . PHE A 1 105 ? 5.061 -0.850 -9.549 1.00 93.25 105 PHE A CA 1
ATOM 839 C C . PHE A 1 105 ? 6.234 -1.091 -8.594 1.00 93.25 105 PHE A C 1
ATOM 841 O O . PHE A 1 105 ? 6.400 -0.363 -7.611 1.00 93.25 105 PHE A O 1
ATOM 848 N N . ARG A 1 106 ? 7.115 -2.040 -8.928 1.00 94.00 106 ARG A N 1
ATOM 849 C CA . ARG A 1 106 ? 8.346 -2.277 -8.172 1.00 94.00 106 ARG A CA 1
ATOM 850 C C . ARG A 1 106 ? 9.251 -1.045 -8.148 1.00 94.00 106 ARG A C 1
ATOM 852 O O . ARG A 1 106 ? 9.721 -0.664 -7.079 1.00 94.00 106 ARG A O 1
ATOM 859 N N . ARG A 1 107 ? 9.492 -0.400 -9.294 1.00 94.75 107 ARG A N 1
ATOM 860 C CA . ARG A 1 107 ? 10.334 0.807 -9.349 1.00 94.75 107 ARG A CA 1
ATOM 861 C C . ARG A 1 107 ? 9.702 1.999 -8.631 1.00 94.75 107 ARG A C 1
ATOM 863 O O . ARG A 1 107 ? 10.419 2.720 -7.946 1.00 94.75 107 ARG A O 1
ATOM 870 N N . LYS A 1 108 ? 8.379 2.175 -8.722 1.00 93.00 108 LYS A N 1
ATOM 871 C CA . LYS A 1 108 ? 7.636 3.189 -7.956 1.00 93.00 108 LYS A CA 1
ATOM 872 C C . LYS A 1 108 ? 7.862 3.006 -6.454 1.00 93.00 108 LYS A C 1
ATOM 874 O O . LYS A 1 108 ? 8.178 3.971 -5.767 1.00 93.00 108 LYS A O 1
ATOM 879 N N . ARG A 1 109 ? 7.753 1.771 -5.954 1.00 93.44 109 ARG A N 1
ATOM 880 C CA . ARG A 1 109 ? 8.037 1.443 -4.551 1.00 93.44 109 ARG A CA 1
ATOM 881 C C . ARG A 1 109 ? 9.487 1.747 -4.174 1.00 93.44 109 ARG A C 1
ATOM 883 O O . ARG A 1 109 ? 9.725 2.382 -3.153 1.00 93.44 109 ARG A O 1
ATOM 890 N N . GLU A 1 110 ? 10.450 1.301 -4.982 1.00 94.94 110 GLU A N 1
ATOM 891 C CA . GLU A 1 110 ? 11.876 1.583 -4.753 1.00 94.94 110 GLU A CA 1
ATOM 892 C C . GLU A 1 110 ? 12.135 3.095 -4.661 1.00 94.94 110 GLU A C 1
ATOM 894 O O . GLU A 1 110 ? 12.869 3.537 -3.779 1.00 94.94 110 GLU A O 1
ATOM 899 N N . LEU A 1 111 ? 11.496 3.887 -5.529 1.00 95.12 111 LEU A N 1
ATOM 900 C CA . LEU A 1 111 ? 11.580 5.344 -5.499 1.00 95.12 111 LEU A CA 1
ATOM 901 C C . LEU A 1 111 ? 10.977 5.921 -4.215 1.00 95.12 111 LEU A C 1
ATOM 903 O O . LEU A 1 111 ? 11.606 6.770 -3.594 1.00 95.12 111 LEU A O 1
ATOM 907 N N . GLN A 1 112 ? 9.787 5.465 -3.816 1.00 93.69 112 GLN A N 1
ATOM 908 C CA . GLN A 1 112 ? 9.103 5.949 -2.617 1.00 93.69 112 GLN A CA 1
ATOM 909 C C . GLN A 1 112 ? 9.945 5.721 -1.357 1.00 93.69 112 GLN A C 1
ATOM 911 O O . GLN A 1 112 ? 10.170 6.664 -0.606 1.00 93.69 112 GLN A O 1
ATOM 916 N N . LEU A 1 113 ? 10.481 4.510 -1.179 1.00 94.75 113 LEU A N 1
ATOM 917 C CA . LEU A 1 113 ? 11.349 4.181 -0.044 1.00 94.75 113 LEU A CA 1
ATOM 918 C C . LEU A 1 113 ? 12.653 4.993 -0.066 1.00 94.75 113 LEU A C 1
ATOM 920 O O . LEU A 1 113 ? 13.096 5.488 0.964 1.00 94.75 113 LEU A O 1
ATOM 924 N N . ALA A 1 114 ? 13.266 5.165 -1.243 1.00 96.19 114 ALA A N 1
ATOM 925 C CA . ALA A 1 114 ? 14.491 5.951 -1.366 1.00 96.19 114 ALA A CA 1
ATOM 926 C C . ALA A 1 114 ? 14.264 7.440 -1.067 1.00 96.19 114 ALA A C 1
ATOM 928 O O . ALA A 1 114 ? 15.132 8.077 -0.483 1.00 96.19 114 ALA A O 1
ATOM 929 N N . VAL A 1 115 ? 13.119 7.995 -1.466 1.00 95.50 115 VAL A N 1
ATOM 930 C CA . VAL A 1 115 ? 12.745 9.385 -1.176 1.00 95.50 115 VAL A CA 1
ATOM 931 C C . VAL A 1 115 ? 12.424 9.583 0.303 1.00 95.50 115 VAL A C 1
ATOM 933 O O . VAL A 1 115 ? 12.800 10.607 0.863 1.00 95.50 115 VAL A O 1
ATOM 936 N N . GLU A 1 116 ? 11.760 8.621 0.941 1.00 93.56 116 GLU A N 1
ATOM 937 C CA . GLU A 1 116 ? 11.495 8.662 2.381 1.00 93.56 116 GLU A CA 1
ATOM 938 C C . GLU A 1 116 ? 12.796 8.648 3.200 1.00 93.56 116 GLU A C 1
ATOM 940 O O . GLU A 1 116 ? 12.932 9.406 4.154 1.00 93.56 116 GLU A O 1
ATOM 945 N N . GLU A 1 117 ? 13.778 7.842 2.784 1.00 95.12 117 GLU A N 1
ATOM 946 C CA . GLU A 1 117 ? 15.085 7.723 3.443 1.00 95.12 117 GLU A CA 1
ATOM 947 C C . GLU A 1 117 ? 16.013 8.923 3.166 1.00 95.12 117 GLU A C 1
ATOM 949 O O . GLU A 1 117 ? 16.719 9.387 4.060 1.00 95.12 117 GLU A O 1
ATOM 954 N N . LEU A 1 118 ? 16.055 9.411 1.922 1.00 96.12 118 LEU A N 1
ATOM 955 C CA . LEU A 1 118 ? 17.120 10.303 1.428 1.00 96.12 118 LEU A CA 1
ATOM 956 C C . LEU A 1 118 ? 16.625 11.698 1.028 1.00 96.12 118 LEU A C 1
ATOM 958 O O . LEU A 1 118 ? 17.426 12.545 0.631 1.00 96.12 118 LEU A O 1
ATOM 962 N N . GLY A 1 119 ? 15.317 11.929 1.104 1.00 93.69 119 GLY A N 1
ATOM 963 C CA . GLY A 1 119 ? 14.664 13.158 0.677 1.00 93.69 119 GLY A CA 1
ATOM 964 C C . GLY A 1 119 ? 14.359 13.220 -0.824 1.00 93.69 119 GLY A C 1
ATOM 965 O O . GLY A 1 119 ? 14.924 12.513 -1.662 1.00 93.69 119 GLY A O 1
ATOM 966 N N . SER A 1 120 ? 13.437 14.121 -1.172 1.00 92.44 120 SER A N 1
ATOM 967 C CA . SER A 1 120 ? 13.025 14.429 -2.552 1.00 92.44 120 SER A CA 1
ATOM 968 C C . SER A 1 120 ? 13.580 15.754 -3.078 1.00 92.44 120 SER A C 1
ATOM 970 O O . SER A 1 120 ? 13.174 16.205 -4.150 1.00 92.44 120 SER A O 1
ATOM 972 N N . GLU A 1 121 ? 14.444 16.428 -2.324 1.00 93.44 121 GLU A N 1
ATOM 973 C CA . GLU A 1 121 ? 14.945 17.751 -2.695 1.00 93.44 121 GLU A CA 1
ATOM 974 C C . GLU A 1 121 ? 15.993 17.669 -3.808 1.00 93.44 121 GLU A C 1
ATOM 976 O O . GLU A 1 121 ? 16.702 16.671 -3.966 1.00 93.44 121 GLU A O 1
ATOM 981 N N . ARG A 1 122 ? 16.067 18.723 -4.630 1.00 90.62 122 ARG A N 1
ATOM 982 C CA . ARG A 1 122 ? 17.084 18.835 -5.679 1.00 90.62 122 ARG A CA 1
ATOM 983 C C . ARG A 1 122 ? 18.312 19.582 -5.145 1.00 90.62 122 ARG A C 1
ATOM 985 O O . ARG A 1 122 ? 18.132 20.605 -4.491 1.00 90.62 122 ARG A O 1
ATOM 992 N N . PRO A 1 123 ? 19.535 19.157 -5.508 1.00 92.44 123 PRO A N 1
ATOM 993 C CA . PRO A 1 123 ? 19.846 18.027 -6.389 1.00 92.44 123 PRO A CA 1
ATOM 994 C C . PRO A 1 123 ? 19.542 16.669 -5.733 1.00 92.44 123 PRO A C 1
ATOM 996 O O . PRO A 1 123 ? 19.870 16.453 -4.574 1.00 92.44 123 PRO A O 1
ATOM 999 N N . TYR A 1 124 ? 18.926 15.749 -6.491 1.00 94.75 124 TYR A N 1
ATOM 1000 C CA . TYR A 1 124 ? 18.546 14.434 -5.966 1.00 94.75 124 TYR A CA 1
ATOM 1001 C C . TYR A 1 124 ? 19.771 13.626 -5.535 1.00 94.75 124 TYR A C 1
ATOM 1003 O O . TYR A 1 124 ? 20.782 13.600 -6.246 1.00 94.75 124 TYR A O 1
ATOM 1011 N N . HIS A 1 125 ? 19.633 12.872 -4.443 1.00 96.81 125 HIS A N 1
ATOM 1012 C CA . HIS A 1 125 ? 20.621 11.873 -4.042 1.00 96.81 125 HIS A CA 1
ATOM 1013 C C . HIS A 1 125 ? 20.918 10.894 -5.206 1.00 96.81 125 HIS A C 1
ATOM 1015 O O . HIS A 1 125 ? 19.979 10.491 -5.907 1.00 96.81 125 HIS A O 1
ATOM 1021 N N . PRO A 1 126 ? 22.177 10.451 -5.424 1.00 96.56 126 PRO A N 1
ATOM 1022 C CA . PRO A 1 126 ? 22.545 9.586 -6.553 1.00 96.56 126 PRO A CA 1
ATOM 1023 C C . PRO A 1 126 ? 21.659 8.342 -6.723 1.00 96.56 126 PRO A C 1
ATOM 1025 O O . PRO A 1 126 ? 21.232 8.048 -7.836 1.00 96.56 126 PRO A O 1
ATOM 1028 N N . LYS A 1 127 ? 21.306 7.671 -5.617 1.00 95.38 127 LYS A N 1
ATOM 1029 C CA . LYS A 1 127 ? 20.390 6.509 -5.593 1.00 95.38 127 LYS A CA 1
ATOM 1030 C C . LYS A 1 127 ? 18.982 6.854 -6.101 1.00 95.38 127 LYS A C 1
ATOM 1032 O O . LYS A 1 127 ? 18.427 6.124 -6.915 1.00 95.38 127 LYS A O 1
ATOM 1037 N N . VAL A 1 128 ? 18.418 7.989 -5.677 1.00 96.50 128 VAL A N 1
ATOM 1038 C CA . VAL A 1 128 ? 17.106 8.470 -6.153 1.00 96.50 128 VAL A CA 1
ATOM 1039 C C . VAL A 1 128 ? 17.177 8.782 -7.651 1.00 96.50 128 VAL A C 1
ATOM 1041 O O . VAL A 1 128 ? 16.319 8.352 -8.419 1.00 96.50 128 VAL A O 1
ATOM 1044 N N . LYS A 1 129 ? 18.245 9.459 -8.094 1.00 96.19 129 LYS A N 1
ATOM 1045 C CA . LYS A 1 129 ? 18.478 9.762 -9.513 1.00 96.19 129 LYS A CA 1
ATOM 1046 C C . LYS A 1 129 ? 18.598 8.494 -10.365 1.00 96.19 129 LYS A C 1
ATOM 1048 O O . LYS A 1 129 ? 18.025 8.437 -11.449 1.00 96.19 129 LYS A O 1
ATOM 1053 N N . GLU A 1 130 ? 19.313 7.483 -9.883 1.00 96.75 130 GLU A N 1
ATOM 1054 C CA . GLU A 1 130 ? 19.457 6.192 -10.560 1.00 96.75 130 GLU A CA 1
ATOM 1055 C C . GLU A 1 130 ? 18.099 5.503 -10.757 1.00 96.75 130 GLU A C 1
ATOM 1057 O O . GLU A 1 130 ? 17.793 5.040 -11.858 1.00 96.75 130 GLU A O 1
ATOM 1062 N N . ILE A 1 131 ? 17.262 5.469 -9.715 1.00 96.31 131 ILE A N 1
ATOM 1063 C CA . ILE A 1 131 ? 15.919 4.880 -9.791 1.00 96.31 131 ILE A CA 1
ATOM 1064 C C . ILE A 1 131 ? 15.054 5.645 -10.798 1.00 96.31 131 ILE A C 1
ATOM 1066 O O . ILE A 1 131 ? 14.389 5.016 -11.619 1.00 96.31 131 ILE A O 1
ATOM 1070 N N . LEU A 1 132 ? 15.108 6.982 -10.800 1.00 95.19 132 LEU A N 1
ATOM 1071 C CA . LEU A 1 132 ? 14.380 7.812 -11.766 1.00 95.19 132 LEU A CA 1
ATOM 1072 C C . LEU A 1 132 ? 14.797 7.524 -13.216 1.00 95.19 132 LEU A C 1
ATOM 1074 O O . LEU A 1 132 ? 13.931 7.412 -14.080 1.00 95.19 132 LEU A O 1
ATOM 1078 N N . VAL A 1 133 ? 16.094 7.345 -13.490 1.00 95.88 133 VAL A N 1
ATOM 1079 C CA . VAL A 1 133 ? 16.581 6.966 -14.831 1.00 95.88 133 VAL A CA 1
ATOM 1080 C C . VAL A 1 133 ? 16.062 5.581 -15.230 1.00 95.88 133 VAL A C 1
ATOM 1082 O O . VAL A 1 133 ? 15.571 5.410 -16.344 1.00 95.88 133 VAL A O 1
ATOM 1085 N N . LYS A 1 134 ? 16.102 4.602 -14.314 1.00 95.12 134 LYS A N 1
ATOM 1086 C CA . LYS A 1 134 ? 15.552 3.255 -14.554 1.00 95.12 134 LYS A CA 1
ATOM 1087 C C . LYS A 1 134 ? 14.036 3.257 -14.744 1.00 95.12 134 LYS A C 1
ATOM 1089 O O . LYS A 1 134 ? 13.518 2.422 -15.476 1.00 95.12 134 LYS A O 1
ATOM 1094 N N . MET A 1 135 ? 13.311 4.153 -14.077 1.00 93.81 135 MET A N 1
ATOM 1095 C CA . MET A 1 135 ? 11.879 4.337 -14.311 1.00 93.81 135 MET A CA 1
ATOM 1096 C C . MET A 1 135 ? 11.626 4.945 -15.684 1.00 93.81 135 MET A C 1
ATOM 1098 O O . MET A 1 135 ? 10.783 4.434 -16.410 1.00 93.81 135 MET A O 1
ATOM 1102 N N . ALA A 1 136 ? 12.378 5.980 -16.064 1.00 93.81 136 ALA A N 1
ATOM 1103 C CA . ALA A 1 136 ? 12.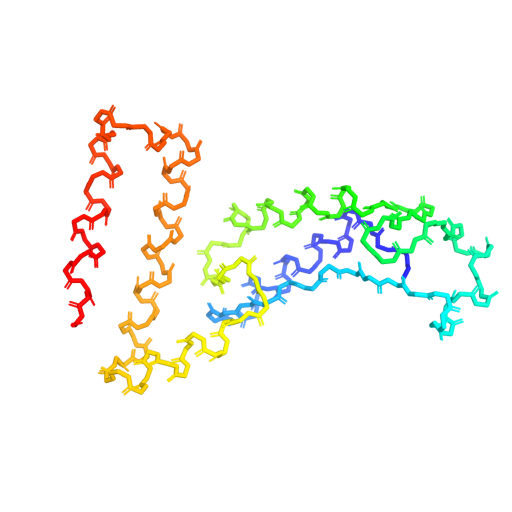235 6.626 -17.364 1.00 93.81 136 ALA A CA 1
ATOM 1104 C C . ALA A 1 136 ? 12.457 5.645 -18.527 1.00 93.81 136 ALA A C 1
ATOM 1106 O O . ALA A 1 136 ? 11.730 5.706 -19.510 1.00 93.81 136 ALA A O 1
ATO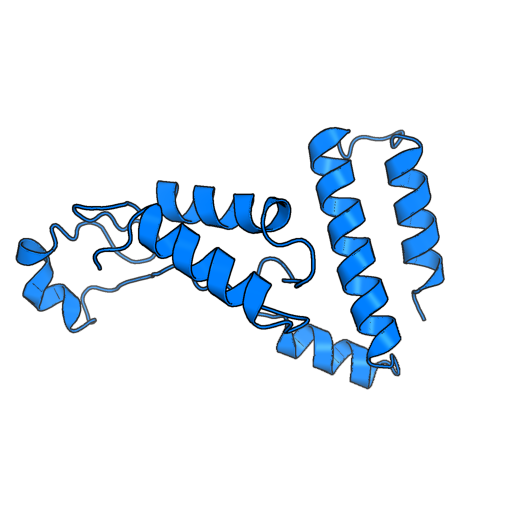M 1107 N N . SER A 1 137 ? 13.386 4.690 -18.393 1.00 93.69 137 SER A N 1
ATOM 1108 C CA . SER A 1 137 ? 13.611 3.662 -19.421 1.00 93.69 137 SER A CA 1
ATOM 1109 C C . SER A 1 137 ? 12.475 2.641 -19.565 1.00 93.69 137 SER A C 1
ATOM 1111 O O . SER A 1 137 ? 12.486 1.864 -20.512 1.00 93.69 137 SER A O 1
ATOM 1113 N N . LEU A 1 138 ? 11.542 2.581 -18.608 1.00 90.44 138 LEU A N 1
ATOM 1114 C CA . LEU A 1 138 ? 10.367 1.705 -18.664 1.00 90.44 138 LEU A CA 1
ATOM 1115 C C . LEU A 1 138 ? 9.143 2.396 -19.275 1.00 90.44 138 LEU A C 1
ATOM 1117 O O . LEU A 1 138 ? 8.143 1.725 -19.505 1.00 90.44 138 LEU A O 1
ATOM 1121 N N . ILE A 1 139 ? 9.188 3.713 -19.492 1.00 89.31 139 ILE A N 1
ATOM 1122 C CA . ILE A 1 139 ? 8.066 4.468 -20.053 1.00 89.31 139 ILE A CA 1
ATOM 1123 C C . ILE A 1 139 ? 8.072 4.302 -21.578 1.00 89.31 139 ILE A C 1
ATOM 1125 O O . ILE A 1 139 ? 9.081 4.577 -22.225 1.00 89.31 139 ILE A O 1
ATOM 1129 N N . LYS A 1 140 ? 6.939 3.850 -22.121 1.00 84.31 140 LYS A N 1
ATOM 1130 C CA . LYS A 1 140 ? 6.617 3.829 -23.556 1.00 84.31 140 LYS A CA 1
ATOM 1131 C C . LYS A 1 140 ? 6.118 5.184 -24.041 1.00 84.31 140 LYS A C 1
ATOM 1133 O O . LYS A 1 140 ? 5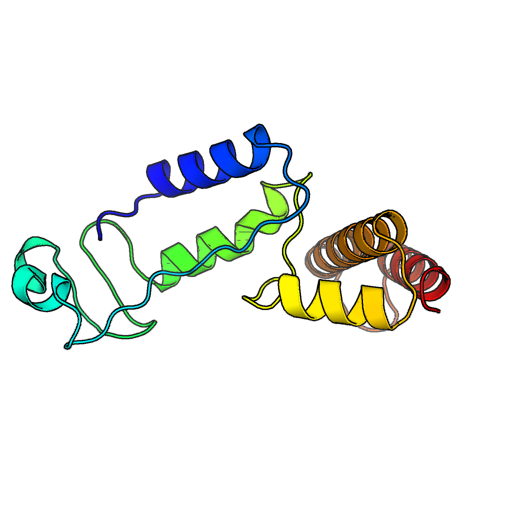.330 5.811 -23.291 1.00 84.31 140 LYS A O 1
#

Secondary structure (DSSP, 8-state):
----HHHHHHHHHHHHHH--SB-------B-TTSGGGTTHHHHT-BS-BTS-B-SS-BHHHHHHHHHHHHHH--SSB--SSS-HHHHHHHHHHTT--HHHHHHHHHHHHHHHHHHHHH-SPSSPPHHHHHHHHHHHTT--

pLDDT: mean 92.12, std 5.35, range [61.75, 97.69]